Protein AF-M6ZVD7-F1 (afdb_monomer)

Mean predicted aligned error: 6.59 Å

Structure (mmCIF, N/CA/C/O backbone):
data_AF-M6ZVD7-F1
#
_entry.id   AF-M6ZVD7-F1
#
loop_
_atom_site.group_PDB
_atom_site.id
_atom_site.type_symbol
_atom_site.label_atom_id
_atom_site.label_alt_id
_atom_site.label_comp_id
_atom_site.label_asym_id
_atom_site.label_entity_id
_atom_site.label_seq_id
_atom_site.pdbx_PDB_ins_code
_atom_site.Cartn_x
_atom_site.Cartn_y
_atom_site.Cartn_z
_atom_site.occupancy
_atom_site.B_iso_or_equiv
_atom_site.auth_seq_id
_atom_site.auth_comp_id
_atom_site.auth_asym_id
_atom_site.auth_atom_id
_atom_site.pdbx_PDB_model_num
ATOM 1 N N . MET A 1 1 ? 8.329 11.757 -12.593 1.00 82.38 1 MET A N 1
ATOM 2 C CA . MET A 1 1 ? 8.406 10.322 -12.943 1.00 82.38 1 MET A CA 1
ATOM 3 C C . MET A 1 1 ? 8.039 9.450 -11.747 1.00 82.38 1 MET A C 1
ATOM 5 O O . MET A 1 1 ? 7.021 8.783 -11.828 1.00 82.38 1 MET A O 1
ATOM 9 N N . LEU A 1 2 ? 8.753 9.552 -10.618 1.00 90.31 2 LEU A N 1
ATOM 10 C CA . LEU A 1 2 ? 8.501 8.740 -9.416 1.00 90.31 2 LEU A CA 1
ATOM 11 C C . LEU A 1 2 ? 7.053 8.757 -8.908 1.00 90.31 2 LEU A C 1
ATOM 13 O O . LEU A 1 2 ? 6.484 7.697 -8.694 1.00 90.31 2 LEU A O 1
ATOM 17 N N . GLU A 1 3 ? 6.413 9.924 -8.806 1.00 89.12 3 GLU A N 1
ATOM 18 C CA . GLU A 1 3 ? 5.012 9.979 -8.355 1.00 89.12 3 GLU A CA 1
ATOM 19 C C . GLU A 1 3 ? 4.008 9.335 -9.318 1.00 89.12 3 GLU A C 1
ATOM 21 O O . GLU A 1 3 ? 3.005 8.765 -8.890 1.00 89.12 3 GLU A O 1
ATOM 26 N N . LEU A 1 4 ? 4.271 9.383 -10.626 1.00 90.38 4 LEU A N 1
ATOM 27 C CA . LEU A 1 4 ? 3.428 8.692 -11.604 1.00 90.38 4 LEU A CA 1
ATOM 28 C C . LEU A 1 4 ? 3.593 7.176 -11.468 1.00 90.38 4 LEU A C 1
ATOM 30 O O . LEU A 1 4 ? 2.600 6.451 -11.474 1.00 90.38 4 LEU A O 1
ATOM 34 N N . THR A 1 5 ? 4.826 6.709 -11.267 1.00 93.50 5 THR A N 1
ATOM 35 C CA . THR A 1 5 ? 5.106 5.292 -11.026 1.00 93.50 5 THR A CA 1
ATOM 36 C C . THR A 1 5 ? 4.526 4.815 -9.700 1.00 93.50 5 THR A C 1
ATOM 38 O O . THR A 1 5 ? 3.927 3.746 -9.661 1.00 93.50 5 THR A O 1
ATOM 41 N N . ARG A 1 6 ? 4.607 5.613 -8.630 1.00 93.50 6 ARG A N 1
ATOM 42 C CA . ARG A 1 6 ? 3.981 5.283 -7.342 1.00 93.50 6 ARG A CA 1
ATOM 43 C C . ARG A 1 6 ? 2.473 5.112 -7.495 1.00 93.50 6 ARG A C 1
ATOM 45 O O . ARG A 1 6 ? 1.928 4.108 -7.053 1.00 93.50 6 ARG A O 1
ATOM 52 N N . LYS A 1 7 ? 1.801 6.011 -8.225 1.00 90.19 7 LYS A N 1
ATOM 53 C CA . LYS A 1 7 ? 0.379 5.839 -8.571 1.00 90.19 7 LYS A CA 1
ATOM 54 C C . LYS A 1 7 ? 0.117 4.558 -9.374 1.00 90.19 7 LYS A C 1
ATOM 56 O O . LYS A 1 7 ? -0.903 3.911 -9.156 1.00 90.19 7 LYS A O 1
ATOM 61 N N . ALA A 1 8 ? 1.013 4.171 -10.283 1.00 93.06 8 ALA A N 1
ATOM 62 C CA . ALA A 1 8 ? 0.896 2.908 -11.013 1.00 93.06 8 ALA A CA 1
ATOM 63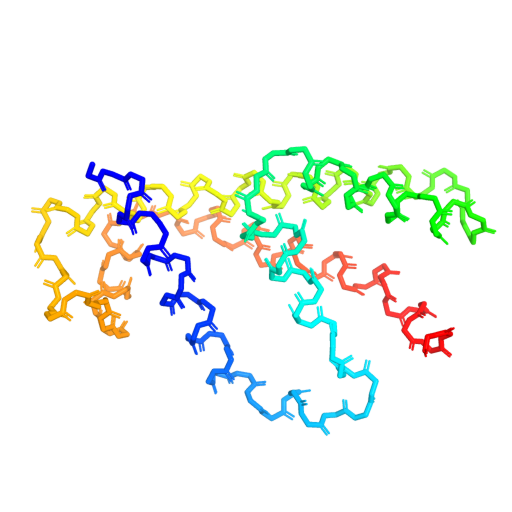 C C . ALA A 1 8 ? 1.070 1.681 -10.094 1.00 93.06 8 ALA A C 1
ATOM 65 O O . ALA A 1 8 ? 0.306 0.726 -10.222 1.00 93.06 8 ALA A O 1
ATOM 66 N N . VAL A 1 9 ? 2.003 1.727 -9.134 1.00 95.25 9 VAL A N 1
ATOM 67 C CA . VAL A 1 9 ? 2.198 0.687 -8.104 1.00 95.25 9 VAL A CA 1
ATOM 68 C C . VAL A 1 9 ? 0.954 0.539 -7.234 1.00 95.25 9 VAL A C 1
ATOM 70 O O . VAL A 1 9 ? 0.498 -0.583 -7.013 1.00 95.25 9 VAL A O 1
ATOM 73 N N . VAL A 1 10 ? 0.368 1.654 -6.791 1.00 92.31 10 VAL A N 1
ATOM 74 C CA . VAL A 1 10 ? -0.879 1.665 -6.011 1.00 92.31 10 VAL A CA 1
ATOM 75 C C . VAL A 1 10 ? -2.004 0.985 -6.796 1.00 92.31 10 VAL A C 1
ATOM 77 O O . VAL A 1 10 ? -2.612 0.038 -6.301 1.00 92.31 10 VAL A O 1
ATOM 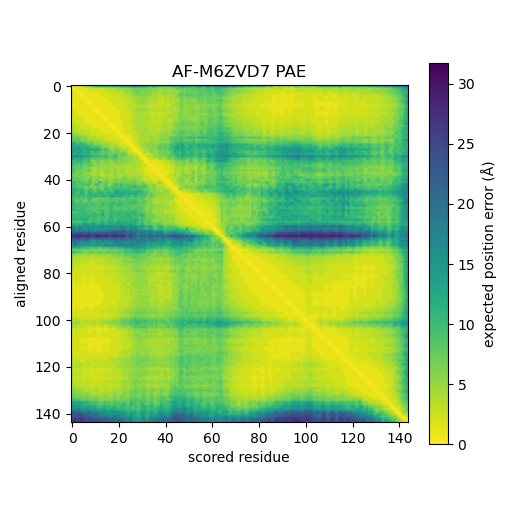80 N N . ARG A 1 11 ? -2.223 1.375 -8.061 1.00 91.00 11 ARG A N 1
ATOM 81 C CA . ARG A 1 11 ? -3.243 0.753 -8.929 1.00 91.00 11 ARG A CA 1
ATOM 82 C C . ARG A 1 11 ? -3.015 -0.745 -9.122 1.00 91.00 11 ARG A C 1
ATOM 84 O O . ARG A 1 11 ? -3.950 -1.526 -8.978 1.00 91.00 11 ARG A O 1
ATOM 91 N N . ALA A 1 12 ? -1.784 -1.157 -9.422 1.00 94.44 12 ALA A N 1
ATOM 92 C CA . ALA A 1 12 ? -1.447 -2.569 -9.601 1.00 94.44 12 ALA A CA 1
ATOM 93 C C . ALA A 1 12 ? -1.645 -3.374 -8.303 1.00 94.44 12 ALA A C 1
ATOM 95 O O . ALA A 1 12 ? -2.079 -4.526 -8.340 1.00 94.44 12 ALA A O 1
ATOM 96 N N . THR A 1 13 ? -1.375 -2.760 -7.148 1.00 92.75 13 THR A N 1
ATOM 97 C CA . THR A 1 13 ? -1.586 -3.367 -5.829 1.00 92.75 13 THR A CA 1
ATOM 98 C C . THR A 1 13 ? -3.068 -3.543 -5.520 1.00 92.75 13 THR A C 1
ATOM 100 O O . THR A 1 13 ? -3.461 -4.622 -5.077 1.00 92.75 13 THR A O 1
ATOM 103 N N . ILE A 1 14 ? -3.892 -2.530 -5.795 1.00 88.50 14 ILE A N 1
ATOM 104 C CA . ILE A 1 14 ? -5.353 -2.600 -5.660 1.00 88.50 14 ILE A CA 1
ATOM 105 C C . ILE A 1 14 ? -5.917 -3.699 -6.559 1.00 88.50 14 ILE A C 1
ATOM 107 O O . ILE A 1 14 ? -6.633 -4.574 -6.078 1.00 88.50 14 ILE A O 1
ATOM 111 N N . GLU A 1 15 ? -5.538 -3.717 -7.837 1.00 90.81 15 GLU A N 1
ATOM 112 C CA . GLU A 1 15 ? -6.003 -4.721 -8.799 1.00 90.81 15 GLU A CA 1
ATOM 113 C C . GLU A 1 15 ? -5.625 -6.143 -8.366 1.00 90.81 15 GLU A C 1
ATOM 115 O O . GLU A 1 15 ? -6.437 -7.075 -8.404 1.00 90.81 15 GLU A O 1
ATOM 120 N N . ARG A 1 16 ? -4.388 -6.312 -7.877 1.00 92.44 16 ARG A N 1
ATOM 121 C CA . ARG A 1 16 ? -3.929 -7.572 -7.290 1.00 92.44 16 ARG A CA 1
ATOM 122 C C . ARG A 1 16 ? -4.819 -7.984 -6.120 1.00 92.44 16 ARG A C 1
ATOM 124 O O . ARG A 1 16 ? -5.255 -9.129 -6.096 1.00 92.44 16 ARG A O 1
ATOM 131 N N . LEU A 1 17 ? -5.078 -7.087 -5.167 1.00 87.44 17 LEU A N 1
ATOM 132 C CA . LEU A 1 17 ? -5.909 -7.372 -3.993 1.00 87.44 17 LEU A CA 1
ATOM 133 C C . LEU A 1 17 ? -7.346 -7.728 -4.388 1.00 87.44 17 LEU A C 1
ATOM 135 O O . LEU A 1 17 ? -7.855 -8.743 -3.919 1.00 87.44 17 LEU A O 1
ATOM 139 N N . ARG A 1 18 ? -7.966 -6.957 -5.290 1.00 86.38 18 ARG A N 1
ATOM 140 C CA . ARG A 1 18 ? -9.323 -7.219 -5.797 1.00 86.38 18 ARG A CA 1
ATOM 141 C C . ARG A 1 18 ? -9.427 -8.578 -6.468 1.00 86.38 18 ARG A C 1
ATOM 143 O O . ARG A 1 18 ? -10.395 -9.291 -6.244 1.00 86.38 18 ARG A O 1
ATOM 150 N N . THR A 1 19 ? -8.414 -8.963 -7.243 1.00 89.94 19 THR A N 1
ATOM 151 C CA . THR A 1 19 ? -8.398 -10.289 -7.865 1.00 89.94 19 THR A CA 1
ATOM 152 C C . THR A 1 19 ? -8.191 -11.394 -6.827 1.00 89.94 19 THR A C 1
ATOM 154 O O . THR A 1 19 ? -8.913 -12.388 -6.845 1.00 89.94 19 THR A O 1
ATOM 157 N N . THR A 1 20 ? -7.206 -11.241 -5.930 1.00 88.69 20 THR A N 1
ATOM 158 C CA . THR A 1 20 ? -6.856 -12.259 -4.923 1.00 88.69 20 THR A CA 1
ATOM 159 C C . THR A 1 20 ? -8.000 -12.530 -3.949 1.00 88.69 20 THR A C 1
ATOM 161 O O . THR A 1 20 ? -8.175 -13.678 -3.563 1.00 88.69 20 THR A O 1
ATOM 164 N N . TYR A 1 21 ? -8.762 -11.503 -3.576 1.00 83.94 21 TYR A N 1
ATOM 165 C CA . TYR A 1 21 ? -9.832 -11.583 -2.578 1.00 83.94 21 TYR A CA 1
ATOM 166 C C . TYR A 1 21 ? -11.220 -11.337 -3.184 1.00 83.94 21 TYR A C 1
ATOM 168 O O . TYR A 1 21 ? -12.111 -10.805 -2.524 1.00 83.94 21 TYR A O 1
ATOM 176 N N . SER A 1 22 ? -11.394 -11.669 -4.466 1.00 86.75 22 SER A N 1
ATOM 177 C CA . SER A 1 22 ? -12.642 -11.430 -5.206 1.00 86.75 22 SER A CA 1
ATOM 178 C C . SER A 1 22 ? -13.849 -12.168 -4.615 1.00 86.75 22 SER A C 1
ATOM 180 O O . SER A 1 22 ? -14.972 -11.681 -4.702 1.00 86.75 22 SER A O 1
ATOM 182 N N . ASP A 1 23 ? -13.614 -13.301 -3.960 1.00 84.25 23 ASP A N 1
ATOM 183 C CA . ASP A 1 23 ? -14.598 -14.078 -3.207 1.00 84.25 23 ASP A CA 1
ATOM 184 C C . ASP A 1 23 ? -15.132 -13.340 -1.969 1.00 84.25 23 ASP A C 1
ATOM 186 O O . ASP A 1 23 ? -16.301 -13.485 -1.618 1.00 84.25 23 ASP A O 1
ATOM 190 N N . LEU A 1 24 ? -14.310 -12.505 -1.328 1.00 75.62 24 LEU A N 1
ATOM 191 C CA . LEU A 1 24 ? -14.731 -11.691 -0.184 1.00 75.62 24 LEU A CA 1
ATOM 192 C C . LEU A 1 24 ? -15.551 -10.467 -0.611 1.00 75.62 24 LEU A C 1
ATOM 194 O O . LEU A 1 24 ? -16.369 -9.978 0.165 1.00 75.62 24 LEU A O 1
ATOM 198 N N . LEU A 1 25 ? -15.364 -9.985 -1.843 1.00 74.44 25 LEU A N 1
ATOM 199 C CA . LEU A 1 25 ? -16.066 -8.808 -2.367 1.00 74.44 25 LEU A CA 1
ATOM 200 C C . LEU A 1 25 ? -17.552 -9.057 -2.658 1.00 74.44 25 LEU A C 1
ATOM 202 O O . LEU A 1 25 ? -18.293 -8.098 -2.828 1.00 74.44 25 LEU A O 1
ATOM 206 N N . VAL A 1 26 ? -17.989 -10.317 -2.724 1.00 78.88 26 VAL A N 1
ATOM 207 C CA . VAL A 1 26 ? -19.399 -10.683 -2.954 1.00 78.88 26 VAL A CA 1
ATOM 208 C C . VAL A 1 26 ? -20.168 -10.962 -1.656 1.00 78.88 26 VAL A C 1
ATOM 210 O O . VAL A 1 26 ? -21.347 -11.319 -1.694 1.00 78.88 26 VAL A O 1
ATOM 213 N N . VAL A 1 27 ? -19.516 -10.832 -0.494 1.00 75.69 27 VAL A N 1
ATOM 214 C CA . VAL A 1 27 ? -20.144 -11.038 0.816 1.00 75.69 27 VAL A CA 1
ATOM 215 C C . VAL A 1 27 ? -20.953 -9.799 1.193 1.00 75.69 27 VAL A C 1
ATOM 217 O O . VAL A 1 27 ? -20.410 -8.706 1.330 1.00 75.69 27 VAL A O 1
ATOM 220 N N . LYS A 1 28 ? -22.257 -9.981 1.428 1.00 67.31 28 LYS A N 1
ATOM 221 C CA . LYS A 1 28 ? -23.163 -8.909 1.862 1.00 67.31 28 LYS A CA 1
ATOM 222 C C . LYS A 1 28 ? -22.596 -8.172 3.084 1.00 67.31 28 LYS A C 1
ATOM 224 O O . LYS A 1 28 ? -22.311 -8.807 4.099 1.00 67.31 28 LYS A O 1
ATOM 229 N N . GLY A 1 29 ? -22.475 -6.848 2.986 1.00 63.44 29 GLY A N 1
ATOM 230 C CA . GLY A 1 29 ? -21.903 -5.996 4.041 1.00 63.44 29 GLY A CA 1
ATOM 231 C C . GLY A 1 29 ? -20.409 -5.691 3.875 1.00 63.44 29 GLY A C 1
ATOM 232 O O . GLY A 1 29 ? -19.872 -4.874 4.616 1.00 63.44 29 GLY A O 1
ATOM 233 N N . TYR A 1 30 ? -19.743 -6.291 2.883 1.00 64.88 30 TYR A N 1
ATOM 234 C CA . TYR A 1 30 ? -18.431 -5.841 2.397 1.00 64.88 30 TYR A CA 1
ATOM 235 C C . TYR A 1 30 ? -18.544 -4.850 1.228 1.00 64.88 30 TYR A C 1
ATOM 237 O O . TYR A 1 30 ? -17.544 -4.262 0.812 1.00 64.88 30 TYR A O 1
ATOM 245 N N . ASP A 1 31 ? -19.757 -4.634 0.720 1.00 63.12 31 ASP A N 1
ATOM 246 C CA . ASP A 1 31 ? -20.053 -3.743 -0.397 1.00 63.12 31 ASP A CA 1
ATOM 247 C C . ASP A 1 31 ? -19.652 -2.290 -0.064 1.00 63.12 31 ASP A C 1
ATOM 249 O O . ASP A 1 31 ? -20.008 -1.749 0.982 1.00 63.12 31 ASP A O 1
ATOM 253 N N . GLY A 1 32 ? -18.877 -1.641 -0.939 1.00 65.19 32 GLY A N 1
ATOM 254 C CA . GLY A 1 32 ? -18.476 -0.230 -0.803 1.00 65.19 32 GLY A CA 1
ATOM 255 C C . GLY A 1 32 ? -17.386 0.069 0.239 1.00 65.19 32 GLY A C 1
ATOM 256 O O . GLY A 1 32 ? -16.796 1.150 0.210 1.00 65.19 32 GLY A O 1
ATOM 257 N N . ILE A 1 33 ? -17.045 -0.875 1.119 1.00 68.19 33 ILE A N 1
ATOM 258 C CA . ILE A 1 33 ? -15.982 -0.696 2.122 1.00 68.19 33 ILE A CA 1
ATOM 259 C C . ILE A 1 33 ? -14.592 -0.643 1.478 1.00 68.19 33 ILE A C 1
ATOM 261 O O . ILE A 1 33 ? -13.856 0.306 1.757 1.00 68.19 33 ILE A O 1
ATOM 265 N N . PRO A 1 34 ? -14.211 -1.585 0.591 1.00 70.19 34 PRO A N 1
ATOM 266 C CA . PRO A 1 34 ? -12.954 -1.496 -0.145 1.00 70.19 34 PRO A CA 1
ATOM 267 C C . PRO A 1 34 ? -12.820 -0.174 -0.900 1.00 70.19 34 PRO A C 1
ATOM 269 O O . PRO A 1 34 ? -11.764 0.448 -0.841 1.00 70.19 34 PRO A O 1
ATOM 272 N N . ASP A 1 35 ? -13.904 0.292 -1.524 1.00 74.56 35 ASP A N 1
ATOM 273 C CA . ASP A 1 35 ? -13.932 1.554 -2.265 1.00 74.56 35 ASP A CA 1
ATOM 274 C C . ASP A 1 35 ? -13.743 2.753 -1.324 1.00 74.56 35 ASP A C 1
ATOM 276 O O . ASP A 1 35 ? -12.981 3.669 -1.632 1.00 74.56 35 ASP A O 1
ATOM 280 N N . PHE A 1 36 ? -14.362 2.739 -0.136 1.00 73.44 36 PHE A N 1
ATOM 281 C CA . PHE A 1 36 ? -14.139 3.780 0.865 1.00 73.44 36 PHE A CA 1
ATOM 282 C C . PHE A 1 36 ? -12.659 3.871 1.259 1.00 73.44 36 PHE A C 1
ATOM 284 O O . PHE A 1 36 ? -12.078 4.956 1.192 1.00 73.44 36 PHE A O 1
ATOM 291 N N . PHE A 1 37 ? -12.036 2.751 1.638 1.00 72.94 37 PHE A N 1
ATOM 292 C CA . PHE A 1 37 ? -10.627 2.736 2.042 1.00 72.94 37 PHE A CA 1
ATOM 293 C C . PHE A 1 37 ? -9.689 3.089 0.882 1.00 72.94 37 PHE A C 1
ATOM 295 O O . PHE A 1 37 ? -8.734 3.844 1.076 1.00 72.94 37 PHE A O 1
ATOM 302 N N . GLU A 1 38 ? -9.973 2.600 -0.324 1.00 77.50 38 GLU A N 1
ATOM 303 C CA . GLU A 1 38 ? -9.206 2.917 -1.525 1.00 77.50 38 GLU A CA 1
ATOM 304 C C . GLU A 1 38 ? -9.233 4.416 -1.828 1.00 77.50 38 GLU A C 1
ATOM 306 O O . GLU A 1 38 ? -8.180 5.053 -1.857 1.00 77.50 38 GLU A O 1
ATOM 311 N N . PHE A 1 39 ? -10.419 4.990 -2.027 1.00 78.19 39 PHE A N 1
ATOM 312 C CA . PHE A 1 39 ? -10.542 6.343 -2.565 1.00 78.19 39 PHE A CA 1
ATOM 313 C C . PHE A 1 39 ? -10.383 7.436 -1.515 1.00 78.19 39 PHE A C 1
ATOM 315 O O . PHE A 1 39 ? -9.999 8.546 -1.862 1.00 78.19 39 PHE A O 1
ATOM 322 N N . ASN A 1 40 ? -10.650 7.153 -0.238 1.00 71.25 40 ASN A N 1
ATOM 323 C CA . ASN A 1 40 ? -10.647 8.196 0.792 1.00 71.25 40 ASN A CA 1
ATOM 324 C C . ASN A 1 40 ? -9.406 8.161 1.688 1.00 71.25 40 ASN A C 1
ATOM 326 O O . ASN A 1 40 ? -9.055 9.176 2.286 1.00 71.25 40 ASN A O 1
ATOM 330 N N . LEU A 1 41 ? -8.731 7.013 1.801 1.00 72.88 41 LEU A N 1
ATOM 331 C CA . LEU A 1 41 ? -7.628 6.844 2.751 1.00 72.88 41 LEU A CA 1
ATOM 332 C C . LEU A 1 41 ? -6.310 6.498 2.060 1.00 72.88 41 LEU A C 1
ATOM 334 O O . LEU A 1 41 ? -5.290 7.121 2.362 1.00 72.88 41 LEU A O 1
ATOM 338 N N . TYR A 1 42 ? -6.328 5.546 1.128 1.00 74.38 42 TYR A N 1
ATOM 339 C CA . TYR A 1 42 ? -5.110 5.009 0.526 1.00 74.38 42 TYR A CA 1
ATOM 340 C C . TYR A 1 42 ? -4.664 5.762 -0.739 1.00 74.38 42 TYR A C 1
ATOM 342 O O . TYR A 1 42 ? -3.492 6.114 -0.866 1.00 74.38 42 TYR A O 1
ATOM 350 N N . SER A 1 43 ? -5.589 6.069 -1.652 1.00 76.56 43 SER A N 1
ATOM 351 C CA . SER A 1 43 ? -5.320 6.784 -2.907 1.00 76.56 43 SER A CA 1
ATOM 352 C C . SER A 1 43 ? -6.251 7.993 -3.117 1.00 76.56 43 SER A C 1
ATOM 354 O O . SER A 1 43 ? -6.916 8.078 -4.154 1.00 76.56 43 SER A O 1
ATOM 356 N N . PRO A 1 44 ? -6.292 8.950 -2.173 1.00 77.81 44 PRO A N 1
ATOM 357 C CA . PRO A 1 44 ? -7.141 10.131 -2.281 1.00 77.81 44 PRO A CA 1
ATOM 358 C C . PRO A 1 44 ? -6.704 11.043 -3.431 1.00 77.81 44 PRO A C 1
ATOM 360 O O . PRO A 1 44 ? -5.525 11.087 -3.803 1.00 77.81 44 PRO A O 1
ATOM 363 N N . SER A 1 45 ? -7.647 11.815 -3.976 1.00 72.69 45 SER A N 1
ATOM 364 C CA . SER A 1 45 ? -7.375 12.739 -5.085 1.00 72.69 45 SER A CA 1
ATOM 365 C C . SER A 1 45 ? -6.415 13.853 -4.659 1.00 72.69 45 SER A C 1
ATOM 367 O O . SER A 1 45 ? -5.593 14.305 -5.462 1.00 72.69 45 SER A O 1
ATOM 369 N N . ASN A 1 46 ? -6.478 14.271 -3.388 1.00 77.06 46 ASN A N 1
ATOM 370 C CA . ASN A 1 46 ? -5.564 15.232 -2.774 1.00 77.06 46 ASN A CA 1
ATOM 371 C C . ASN A 1 46 ? -5.438 15.037 -1.241 1.00 77.06 46 ASN A C 1
ATOM 373 O O . ASN A 1 46 ? -6.117 14.211 -0.631 1.00 77.06 46 ASN A O 1
ATOM 377 N N . LYS A 1 47 ? -4.526 15.793 -0.611 1.00 71.06 47 LYS A N 1
ATOM 378 C CA . LYS A 1 47 ? -4.259 15.717 0.838 1.00 71.06 47 LYS A CA 1
ATOM 379 C C . LYS A 1 47 ? -5.439 16.206 1.688 1.00 71.06 47 LYS A C 1
ATOM 381 O O . LYS A 1 47 ? -5.687 15.633 2.740 1.00 71.06 47 LYS A O 1
ATOM 386 N N . GLU A 1 48 ? -6.139 17.241 1.238 1.00 75.69 48 GLU A N 1
ATOM 387 C CA . GLU A 1 48 ? -7.277 17.830 1.950 1.00 75.69 48 GLU A CA 1
ATOM 388 C C . GLU A 1 48 ? -8.449 16.843 2.032 1.00 75.69 48 GLU A C 1
ATOM 390 O O . GLU A 1 48 ? -8.994 16.627 3.105 1.00 75.69 48 GLU A O 1
ATOM 395 N N . GLU A 1 49 ? -8.759 16.140 0.942 1.00 74.94 49 GLU A N 1
ATOM 396 C CA . GLU A 1 49 ? -9.745 15.055 0.909 1.00 74.94 49 GLU A CA 1
ATOM 397 C C . GLU A 1 49 ? -9.393 13.924 1.872 1.00 74.94 49 GLU A C 1
ATOM 399 O O . GLU A 1 49 ? -10.263 13.431 2.585 1.00 74.94 49 GLU A O 1
ATOM 404 N N . ARG A 1 50 ? -8.114 13.540 1.939 1.00 77.00 50 ARG A N 1
ATOM 405 C CA . ARG A 1 50 ? -7.647 12.524 2.889 1.00 77.00 50 ARG A CA 1
ATOM 406 C C . ARG A 1 50 ? -7.86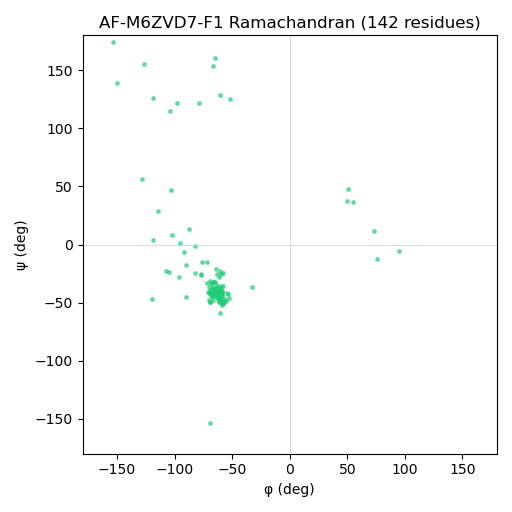0 12.959 4.333 1.00 77.00 50 ARG A C 1
ATOM 408 O O . ARG A 1 50 ? -8.304 12.169 5.162 1.00 77.00 50 ARG A O 1
ATOM 41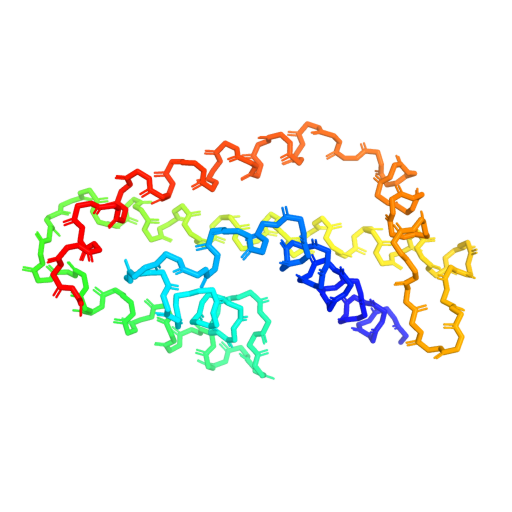5 N N . ASP A 1 51 ? -7.479 14.194 4.640 1.00 73.94 51 ASP A N 1
ATOM 416 C CA . ASP A 1 51 ? -7.553 14.729 5.994 1.00 73.94 51 ASP A CA 1
ATOM 417 C C . ASP A 1 51 ? -9.039 14.894 6.399 1.00 73.94 51 ASP A C 1
ATOM 419 O O . ASP A 1 51 ? -9.431 14.423 7.466 1.00 73.94 51 ASP A O 1
ATOM 423 N N . ASN A 1 52 ? -9.900 15.373 5.490 1.00 78.62 52 ASN A N 1
ATOM 424 C CA . ASN A 1 52 ? -11.359 15.415 5.661 1.00 78.62 52 ASN A CA 1
ATOM 425 C C . ASN A 1 52 ? -11.980 14.021 5.843 1.00 78.62 52 ASN A C 1
ATOM 427 O O . ASN A 1 52 ? -12.904 13.846 6.637 1.00 78.62 52 ASN A O 1
ATOM 431 N N . ALA A 1 53 ? -11.491 13.008 5.125 1.00 76.38 53 ALA A N 1
ATOM 432 C CA . ALA A 1 53 ? -11.960 11.635 5.272 1.00 76.38 53 ALA A CA 1
ATOM 433 C C . ALA A 1 53 ? -11.585 11.040 6.633 1.00 76.38 53 ALA A C 1
ATOM 435 O O . ALA A 1 53 ? -12.411 10.374 7.258 1.00 76.38 53 ALA A O 1
ATOM 436 N N . LEU A 1 54 ? -10.364 11.299 7.111 1.00 75.19 54 LEU A N 1
ATOM 437 C CA . LEU A 1 54 ? -9.924 10.910 8.451 1.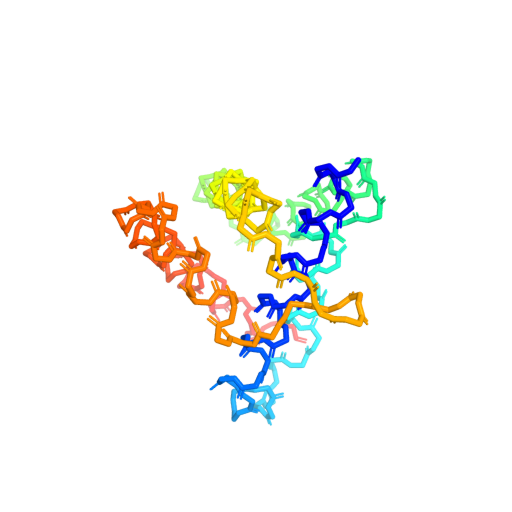00 75.19 54 LEU A CA 1
ATOM 438 C C . LEU A 1 54 ? -10.758 11.602 9.533 1.00 75.19 54 LEU A C 1
ATOM 440 O O . LEU A 1 54 ? -11.132 10.960 10.513 1.00 75.19 54 LEU A O 1
ATOM 444 N N . GLU A 1 55 ? -11.090 12.877 9.342 1.00 75.56 55 GLU A N 1
ATOM 445 C CA . GLU A 1 55 ? -11.927 13.639 10.267 1.00 75.56 55 GLU A CA 1
ATOM 446 C C . GLU A 1 55 ? -13.386 13.160 10.236 1.00 75.56 55 GLU A C 1
ATOM 448 O O . GLU A 1 55 ? -13.979 12.915 11.281 1.00 75.56 55 GLU A O 1
ATOM 453 N N . SER A 1 56 ? -13.950 12.876 9.060 1.00 75.81 56 SER A N 1
ATOM 454 C CA . SER A 1 56 ? -15.279 12.262 8.937 1.00 75.81 56 SER A CA 1
ATOM 455 C C . SER A 1 56 ? -15.336 10.877 9.587 1.00 75.81 56 SER A C 1
ATOM 457 O O . SER A 1 56 ? -16.312 10.540 10.262 1.00 75.81 56 SER A O 1
ATOM 459 N N . LEU A 1 57 ? -14.281 10.076 9.417 1.00 73.31 57 LEU A N 1
ATOM 460 C CA . LEU A 1 57 ? -14.146 8.778 10.067 1.00 73.31 57 LEU A CA 1
ATOM 461 C C . LEU A 1 57 ? -14.079 8.945 11.590 1.00 73.31 57 LEU A C 1
ATOM 463 O O . LEU A 1 57 ? -14.779 8.240 12.311 1.00 73.31 57 LEU A O 1
ATOM 467 N N . TYR A 1 58 ? -13.313 9.920 12.081 1.00 72.00 58 TYR A N 1
ATOM 468 C CA . TYR A 1 58 ? -13.280 10.280 13.496 1.00 72.00 58 TYR A CA 1
ATOM 469 C C . TYR A 1 58 ? -14.672 10.658 14.021 1.00 72.00 58 TYR A C 1
ATOM 471 O O . TYR A 1 58 ? -15.130 10.101 15.016 1.00 72.00 58 TYR A O 1
ATOM 479 N N . GLU A 1 59 ? -15.385 11.539 13.323 1.00 71.38 59 GLU A N 1
ATOM 480 C CA . GLU A 1 59 ? -16.703 12.045 13.716 1.00 71.38 59 GLU A CA 1
ATOM 481 C C . GLU A 1 59 ? -17.799 10.970 13.724 1.00 71.38 59 GLU A C 1
ATOM 483 O O . GLU A 1 59 ? -18.648 10.958 14.616 1.00 71.38 59 GLU A O 1
ATOM 488 N N . LYS A 1 60 ? -17.779 10.040 12.764 1.00 69.56 60 LYS A N 1
ATOM 489 C CA . LYS A 1 60 ? -18.735 8.920 12.712 1.00 69.56 60 LYS A CA 1
ATOM 490 C C . LYS A 1 60 ? -18.511 7.910 13.828 1.00 69.56 60 LYS A C 1
ATOM 492 O O . LYS A 1 60 ? -19.456 7.275 14.282 1.00 69.56 60 LYS A O 1
ATOM 497 N N . LEU A 1 61 ? 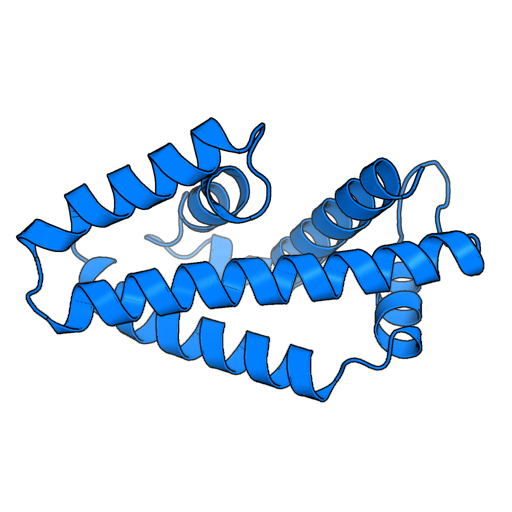-17.263 7.746 14.248 1.00 64.62 61 LEU A N 1
ATOM 498 C CA . LEU A 1 61 ? -16.886 6.703 15.186 1.00 64.62 61 LEU A CA 1
ATOM 499 C C . LEU A 1 61 ? -16.830 7.210 16.637 1.00 64.62 61 LEU A C 1
ATOM 501 O O . LEU A 1 61 ? -17.119 6.444 17.557 1.00 64.62 61 LEU A O 1
ATOM 505 N N . LYS A 1 62 ? -16.546 8.500 16.874 1.00 64.12 62 LYS A N 1
ATOM 506 C CA . LYS A 1 62 ? -16.459 9.091 18.227 1.00 64.12 62 LYS A CA 1
ATOM 507 C C . LYS A 1 62 ? -17.747 8.972 19.045 1.00 64.12 62 LYS A C 1
ATOM 509 O O . LYS A 1 62 ? -17.692 9.000 20.270 1.00 64.12 62 LYS A O 1
ATOM 514 N N . THR A 1 63 ? -18.903 8.858 18.391 1.00 58.81 63 THR A N 1
ATOM 515 C CA . THR A 1 63 ? -20.207 8.687 19.051 1.00 58.81 63 THR A CA 1
ATOM 516 C C . THR A 1 63 ? -20.412 7.265 19.573 1.00 58.81 63 THR A C 1
ATOM 518 O O . THR A 1 63 ? -21.287 7.048 20.408 1.00 58.81 63 THR A O 1
ATOM 521 N N . VAL A 1 64 ? -19.591 6.309 19.120 1.00 54.31 64 VAL A N 1
ATOM 522 C CA . VAL A 1 64 ? -19.751 4.877 19.388 1.00 54.31 64 VAL A CA 1
ATOM 523 C C . VAL A 1 64 ? -18.701 4.336 20.376 1.00 54.31 64 VAL A C 1
ATOM 525 O O . VAL A 1 64 ? -18.973 3.346 21.051 1.00 54.31 64 VAL A O 1
ATOM 528 N N . ALA A 1 65 ? -17.528 4.968 20.552 1.00 53.22 65 ALA A N 1
ATOM 529 C CA . ALA A 1 65 ? -16.530 4.474 21.515 1.00 53.22 65 ALA A CA 1
ATOM 530 C C . ALA A 1 65 ? -15.634 5.560 22.141 1.00 53.22 65 ALA A C 1
ATOM 532 O O . ALA A 1 65 ? -15.139 6.452 21.458 1.00 53.22 65 ALA A O 1
ATOM 533 N N . GLY A 1 66 ? -15.373 5.429 23.449 1.00 65.12 66 GLY A N 1
ATOM 534 C CA . GLY A 1 66 ? -14.409 6.240 24.209 1.00 65.12 66 GLY A CA 1
ATOM 535 C C . GLY A 1 66 ? -12.933 5.983 23.842 1.00 65.12 66 GLY A C 1
ATOM 536 O O . GLY A 1 66 ? -12.630 5.545 22.739 1.00 65.12 66 GLY A O 1
ATOM 537 N N . LYS A 1 67 ? -12.004 6.225 24.787 1.00 58.97 67 LYS A N 1
ATOM 538 C CA . LYS A 1 67 ? -10.517 6.264 24.654 1.00 58.97 67 LYS A CA 1
ATOM 539 C C . LYS A 1 67 ? -9.850 5.322 23.624 1.00 58.97 67 LYS A C 1
ATOM 541 O O . LYS A 1 67 ? -8.897 5.737 22.975 1.00 58.97 67 LYS A O 1
ATOM 546 N N . SER A 1 68 ? -10.359 4.101 23.443 1.00 64.94 68 SER A N 1
ATOM 547 C CA . SER A 1 68 ? -9.894 3.132 22.431 1.00 64.94 68 SER A CA 1
ATOM 548 C C . SER A 1 68 ? -9.979 3.669 20.984 1.00 64.94 68 SER A C 1
ATOM 550 O O . SER A 1 68 ? -9.220 3.253 20.116 1.00 64.94 68 SER A O 1
ATOM 552 N N . MET A 1 69 ? -10.856 4.634 20.693 1.00 67.56 69 MET A N 1
ATOM 553 C CA . MET A 1 69 ? -11.054 5.187 19.346 1.00 67.56 69 MET A CA 1
ATOM 554 C C . MET A 1 69 ? -9.847 5.974 18.812 1.00 67.56 69 MET A C 1
ATOM 556 O O . MET A 1 69 ? -9.438 5.784 17.666 1.00 67.56 69 MET A O 1
ATOM 560 N N . THR A 1 70 ? -9.250 6.841 19.637 1.00 67.38 70 THR A N 1
ATOM 561 C CA . THR A 1 70 ? -8.102 7.673 19.234 1.00 67.38 70 THR A CA 1
ATOM 562 C C . THR A 1 70 ? -6.904 6.809 18.851 1.00 67.38 70 THR A C 1
ATOM 564 O O . THR A 1 70 ? -6.218 7.091 17.869 1.00 67.38 70 THR A O 1
ATOM 567 N N . GLU A 1 71 ? -6.684 5.723 19.591 1.00 74.31 71 GLU A N 1
ATOM 568 C CA . GLU A 1 71 ? -5.628 4.754 19.304 1.00 74.31 71 GLU A CA 1
ATOM 569 C C . GLU A 1 71 ? -5.862 4.067 17.954 1.00 74.31 71 GLU A C 1
ATOM 571 O O . GLU A 1 71 ? -4.930 3.950 17.165 1.00 74.31 71 GLU A O 1
ATOM 576 N N . ASN A 1 72 ? -7.103 3.700 17.624 1.00 74.00 72 ASN A N 1
ATOM 577 C CA . ASN A 1 72 ? -7.419 3.043 16.354 1.00 74.00 72 ASN A CA 1
ATOM 578 C C . ASN A 1 72 ? -7.263 3.963 15.140 1.00 74.00 72 ASN A C 1
ATOM 580 O O . ASN A 1 72 ? -6.708 3.553 14.122 1.00 74.00 72 ASN A O 1
ATOM 584 N N . ILE A 1 73 ? -7.670 5.227 15.249 1.00 75.88 73 ILE A N 1
ATOM 585 C CA . ILE A 1 73 ? -7.460 6.211 14.177 1.00 75.88 73 ILE A CA 1
ATOM 586 C C . ILE A 1 73 ? -5.969 6.485 13.992 1.00 75.88 73 ILE A C 1
ATOM 588 O O . ILE A 1 73 ? -5.482 6.550 12.862 1.00 75.88 73 ILE A O 1
ATOM 592 N N . HIS A 1 74 ? -5.217 6.553 15.091 1.00 80.12 74 HIS A N 1
ATOM 593 C CA . HIS A 1 74 ? -3.766 6.622 15.023 1.00 80.12 74 HIS A CA 1
ATOM 594 C C . HIS A 1 74 ? -3.171 5.405 14.294 1.00 80.12 74 HIS A C 1
ATOM 596 O O . HIS A 1 74 ? -2.330 5.585 13.414 1.00 80.12 74 HIS A O 1
ATOM 602 N N . GLN A 1 75 ? -3.654 4.186 14.568 1.00 83.88 75 GLN A N 1
ATOM 603 C CA . GLN A 1 75 ? -3.218 2.982 13.848 1.00 83.88 75 GLN A CA 1
ATOM 604 C C . GLN A 1 75 ? -3.524 3.042 12.345 1.00 83.88 75 GLN A C 1
ATOM 606 O O . GLN A 1 75 ? -2.674 2.649 11.550 1.00 83.88 75 GLN A O 1
ATOM 611 N N . ILE A 1 76 ? -4.675 3.582 11.929 1.00 82.25 76 ILE A N 1
ATOM 612 C CA . ILE A 1 76 ? -5.010 3.763 10.502 1.00 82.25 76 ILE A CA 1
ATOM 613 C C . ILE A 1 76 ? -4.050 4.754 9.836 1.00 82.25 76 ILE A C 1
ATOM 615 O O . ILE A 1 76 ? -3.569 4.511 8.730 1.00 82.25 76 ILE A O 1
ATOM 619 N N . ILE A 1 77 ? -3.720 5.857 10.513 1.00 81.94 77 ILE A N 1
ATOM 620 C CA . ILE A 1 77 ? -2.750 6.838 10.008 1.00 81.94 77 ILE A CA 1
ATOM 621 C C . ILE A 1 77 ? -1.370 6.192 9.847 1.00 81.94 77 ILE A C 1
ATOM 623 O O . ILE A 1 77 ? -0.717 6.387 8.819 1.00 81.94 77 ILE A O 1
ATOM 627 N N . LEU A 1 78 ? -0.922 5.420 10.841 1.00 88.75 78 LEU A N 1
ATOM 628 C CA . LEU A 1 78 ? 0.346 4.694 10.767 1.00 88.75 78 LEU A CA 1
ATOM 629 C C . LEU A 1 78 ? 0.335 3.655 9.641 1.00 88.75 78 LEU A C 1
ATOM 631 O O . LEU A 1 78 ? 1.307 3.569 8.893 1.00 88.75 78 LEU A O 1
ATOM 635 N N . LEU A 1 79 ? -0.768 2.921 9.475 1.00 89.44 79 LEU A N 1
ATOM 636 C CA . LEU A 1 79 ? -0.942 1.942 8.405 1.00 89.44 79 LEU A CA 1
ATOM 637 C C . LEU A 1 79 ? -0.844 2.608 7.028 1.00 89.44 79 LEU A C 1
ATOM 639 O O . LEU A 1 79 ? -0.114 2.120 6.167 1.00 89.44 79 LEU A O 1
ATOM 643 N N . ASN A 1 80 ? -1.514 3.744 6.826 1.00 86.00 80 ASN A N 1
ATOM 644 C CA . ASN A 1 80 ? -1.439 4.492 5.570 1.00 86.00 80 ASN A CA 1
ATOM 645 C C . ASN A 1 80 ? -0.018 4.985 5.282 1.00 86.00 80 ASN A C 1
ATOM 647 O O . ASN A 1 80 ? 0.462 4.838 4.163 1.00 86.00 80 ASN A O 1
ATOM 651 N N . ARG A 1 81 ? 0.689 5.517 6.288 1.00 88.19 81 ARG A N 1
ATOM 652 C CA . ARG A 1 81 ? 2.088 5.959 6.133 1.00 88.19 81 ARG A CA 1
ATOM 653 C C . ARG A 1 81 ? 3.025 4.808 5.783 1.00 88.19 81 ARG A C 1
ATOM 655 O O . ARG A 1 81 ? 3.882 4.962 4.918 1.00 88.19 81 ARG A O 1
ATOM 662 N N . LEU A 1 82 ? 2.864 3.666 6.449 1.00 94.00 82 LEU A N 1
ATOM 663 C CA . LEU A 1 82 ? 3.654 2.474 6.166 1.00 94.00 82 LEU A CA 1
ATOM 664 C C . LEU A 1 82 ? 3.396 1.977 4.742 1.00 94.00 82 LEU A C 1
ATOM 666 O O . LEU A 1 82 ? 4.338 1.690 4.010 1.00 94.00 82 LEU A O 1
ATOM 670 N N . THR A 1 83 ? 2.126 1.929 4.343 1.00 92.00 83 THR A N 1
ATOM 671 C CA . THR A 1 83 ? 1.711 1.522 2.998 1.00 92.00 83 THR A CA 1
ATOM 672 C C . THR A 1 83 ? 2.313 2.440 1.934 1.00 92.00 83 THR A C 1
ATOM 674 O O . THR A 1 83 ? 2.955 1.951 1.010 1.00 92.00 83 THR A O 1
ATOM 677 N N . ASP A 1 84 ? 2.205 3.758 2.111 1.00 90.38 84 ASP A N 1
ATOM 678 C CA . ASP A 1 84 ? 2.773 4.746 1.190 1.00 90.38 84 ASP A CA 1
ATOM 679 C C . ASP A 1 84 ? 4.299 4.619 1.063 1.00 90.38 84 ASP A C 1
ATOM 681 O O . ASP A 1 84 ? 4.841 4.621 -0.041 1.00 90.38 84 ASP A O 1
ATOM 685 N N . SER A 1 85 ? 4.997 4.426 2.187 1.00 95.00 85 SER A N 1
ATOM 686 C CA . SER A 1 85 ? 6.447 4.211 2.197 1.00 95.00 85 SER A CA 1
ATOM 687 C C . SER A 1 85 ? 6.853 2.941 1.442 1.00 95.00 85 SER A C 1
ATOM 689 O O . SER A 1 85 ? 7.827 2.959 0.691 1.00 95.00 85 SER A O 1
ATOM 691 N N . LEU A 1 86 ? 6.102 1.852 1.608 1.00 96.44 86 LEU A N 1
ATOM 692 C CA . LEU A 1 86 ? 6.351 0.597 0.902 1.00 96.44 86 LEU A CA 1
ATOM 693 C C . LEU A 1 86 ? 6.123 0.736 -0.609 1.00 96.44 86 LEU A C 1
ATOM 695 O O . LEU A 1 86 ? 6.898 0.201 -1.405 1.00 96.44 86 LEU A O 1
ATOM 699 N N . ASP A 1 87 ? 5.080 1.456 -1.016 1.00 95.31 87 ASP A N 1
ATOM 700 C CA . ASP A 1 87 ? 4.772 1.676 -2.430 1.00 95.31 87 ASP A CA 1
ATOM 701 C C . ASP A 1 87 ? 5.762 2.637 -3.086 1.00 95.31 87 ASP A C 1
ATOM 703 O O . ASP A 1 87 ? 6.111 2.462 -4.252 1.00 95.31 87 ASP A O 1
ATOM 707 N N . TYR A 1 88 ? 6.259 3.618 -2.332 1.00 96.19 88 TYR A N 1
ATOM 708 C CA . TYR A 1 88 ? 7.311 4.526 -2.770 1.00 96.19 88 TYR A CA 1
ATOM 709 C C . TYR A 1 88 ? 8.612 3.782 -3.097 1.00 96.19 88 TYR A C 1
ATOM 711 O O . TYR A 1 88 ? 9.170 3.977 -4.178 1.00 96.19 88 TYR A O 1
ATOM 719 N N . ASP A 1 89 ? 9.074 2.891 -2.216 1.00 97.81 89 ASP A N 1
ATOM 720 C CA . ASP A 1 89 ? 10.290 2.112 -2.483 1.00 97.81 89 ASP A CA 1
ATOM 721 C C . ASP A 1 89 ? 10.070 1.074 -3.591 1.00 97.81 89 ASP A C 1
ATOM 723 O O . ASP A 1 89 ? 10.919 0.920 -4.466 1.00 97.81 89 ASP A O 1
ATOM 727 N N . THR A 1 90 ? 8.885 0.455 -3.651 1.00 97.94 90 THR A N 1
ATOM 728 C CA . THR A 1 90 ? 8.506 -0.406 -4.786 1.00 97.94 90 THR A CA 1
ATOM 729 C C . THR A 1 90 ? 8.550 0.380 -6.107 1.00 97.94 90 THR A C 1
ATOM 731 O O . THR A 1 90 ? 9.026 -0.124 -7.121 1.00 97.94 90 THR A O 1
ATOM 734 N N . ALA A 1 91 ? 8.102 1.640 -6.116 1.00 97.69 91 ALA A N 1
ATOM 735 C CA . ALA A 1 91 ? 8.111 2.486 -7.307 1.00 97.69 91 ALA A CA 1
ATOM 736 C C . ALA A 1 91 ? 9.522 2.857 -7.782 1.00 97.69 91 ALA A C 1
ATOM 738 O O . ALA A 1 91 ? 9.733 2.965 -8.991 1.00 97.69 91 ALA A O 1
ATOM 739 N N . LYS A 1 92 ? 10.486 3.029 -6.867 1.00 98.19 92 LYS A N 1
ATOM 740 C CA . LYS A 1 92 ? 11.899 3.216 -7.238 1.00 98.19 92 LYS A CA 1
ATOM 741 C C . LYS A 1 92 ? 12.425 2.004 -7.993 1.00 98.19 92 LYS A C 1
ATOM 743 O O . LYS A 1 92 ? 12.913 2.159 -9.107 1.00 98.19 92 LYS A O 1
ATOM 748 N N . VAL A 1 93 ? 12.204 0.811 -7.446 1.00 98.38 93 VAL A N 1
ATOM 749 C CA . VAL A 1 93 ? 12.626 -0.451 -8.064 1.00 98.38 93 VAL A CA 1
ATOM 750 C C . VAL A 1 93 ? 11.980 -0.651 -9.437 1.00 98.38 93 VAL A C 1
ATOM 752 O O . VAL A 1 93 ? 12.642 -1.097 -10.374 1.00 98.38 93 VAL A O 1
ATOM 755 N N . VAL A 1 94 ? 10.702 -0.285 -9.591 1.00 98.12 94 VAL A N 1
ATOM 756 C CA . VAL A 1 94 ? 10.009 -0.322 -10.891 1.00 98.12 94 VAL A CA 1
ATOM 757 C C . VAL A 1 94 ? 10.689 0.575 -11.927 1.00 98.12 94 VAL A C 1
ATOM 759 O O . VAL A 1 94 ? 10.794 0.179 -13.086 1.00 98.12 94 VAL A O 1
ATOM 762 N N . ILE A 1 95 ? 11.144 1.768 -11.532 1.00 97.25 95 ILE A N 1
ATOM 763 C CA . ILE A 1 95 ? 11.861 2.690 -12.426 1.00 97.25 95 ILE A CA 1
ATOM 764 C C . ILE A 1 95 ? 13.240 2.135 -12.769 1.00 97.25 95 ILE A C 1
ATOM 766 O O . ILE A 1 95 ? 13.591 2.078 -13.943 1.00 97.25 95 ILE A O 1
ATOM 770 N N . GLU A 1 96 ? 13.998 1.719 -11.758 1.00 97.50 96 GLU A N 1
ATOM 771 C CA . GLU A 1 96 ? 15.375 1.234 -11.902 1.00 97.50 96 GLU A CA 1
ATOM 772 C C . GLU A 1 96 ? 15.464 0.010 -12.820 1.00 97.50 96 GLU A C 1
ATOM 774 O O . GLU A 1 96 ? 16.397 -0.097 -13.611 1.00 97.50 96 GLU A O 1
ATOM 779 N N . ASN A 1 97 ? 14.456 -0.863 -12.777 1.00 96.94 97 ASN A N 1
ATOM 780 C CA . ASN A 1 97 ? 14.412 -2.096 -13.563 1.00 96.94 97 ASN A CA 1
ATOM 781 C C . ASN A 1 97 ? 13.498 -2.015 -14.799 1.00 96.94 97 ASN A C 1
ATOM 783 O O . ASN A 1 97 ? 13.254 -3.032 -15.444 1.00 96.94 97 ASN A O 1
ATOM 787 N N . ASN A 1 98 ? 12.981 -0.826 -15.135 1.00 95.94 98 ASN A N 1
ATOM 788 C CA . ASN A 1 98 ? 12.091 -0.590 -16.278 1.00 95.94 98 ASN A CA 1
ATOM 789 C C . ASN A 1 98 ? 10.894 -1.567 -16.346 1.00 95.94 98 ASN A C 1
ATOM 791 O O . ASN A 1 98 ? 10.593 -2.151 -17.384 1.00 95.94 98 ASN A O 1
ATOM 795 N N . LEU A 1 99 ? 10.202 -1.747 -15.218 1.00 96.69 99 LEU A N 1
ATOM 796 C CA . LEU A 1 99 ? 9.168 -2.778 -15.038 1.00 96.69 99 LEU A CA 1
ATOM 797 C C . LEU A 1 99 ? 7.753 -2.347 -15.475 1.00 96.69 99 LEU A C 1
ATOM 799 O O . LEU A 1 99 ? 6.764 -3.004 -15.131 1.00 96.69 99 LEU A O 1
ATOM 803 N N . ILE A 1 100 ? 7.643 -1.233 -16.205 1.00 95.06 100 ILE A N 1
ATOM 804 C CA . ILE A 1 100 ? 6.387 -0.742 -16.783 1.00 95.06 100 ILE A CA 1
ATOM 805 C C . ILE A 1 100 ? 6.313 -1.174 -18.247 1.00 95.06 100 ILE A C 1
ATOM 807 O O . ILE A 1 100 ? 7.139 -0.773 -19.062 1.00 95.06 100 ILE A O 1
ATOM 811 N N . GLU A 1 101 ? 5.266 -1.916 -18.586 1.00 91.38 101 GLU A N 1
ATOM 812 C CA . GLU A 1 101 ? 4.970 -2.404 -19.934 1.00 91.38 101 GLU A CA 1
ATOM 813 C C . GLU A 1 101 ? 3.620 -1.827 -20.373 1.00 91.38 101 GLU A C 1
ATOM 815 O O . GLU A 1 101 ? 2.634 -1.918 -19.640 1.00 91.38 101 GLU A O 1
ATOM 820 N N . ASP A 1 102 ? 3.573 -1.159 -21.530 1.00 88.88 102 ASP A N 1
ATOM 821 C CA . ASP A 1 102 ? 2.362 -0.509 -22.063 1.00 88.88 102 ASP A CA 1
ATOM 822 C C . ASP A 1 102 ? 1.640 0.402 -21.047 1.00 88.88 102 ASP A C 1
ATOM 824 O O . ASP A 1 102 ? 0.410 0.464 -20.960 1.00 88.88 102 ASP A O 1
ATOM 828 N N . GLY A 1 103 ? 2.424 1.108 -20.226 1.00 85.12 103 GLY A N 1
ATOM 829 C CA . GLY A 1 103 ? 1.916 2.002 -19.182 1.00 85.12 103 GLY A CA 1
ATOM 830 C C . GLY A 1 103 ? 1.318 1.290 -17.962 1.00 85.12 103 GLY A C 1
ATOM 831 O O . GLY A 1 103 ? 0.678 1.944 -17.135 1.00 85.12 103 GLY A O 1
ATOM 832 N N . LYS A 1 104 ? 1.514 -0.026 -17.823 1.00 92.25 104 LYS A N 1
ATOM 833 C CA . LYS A 1 104 ? 1.015 -0.847 -16.713 1.00 92.25 104 LYS A CA 1
ATOM 834 C C . LYS A 1 104 ? 2.142 -1.634 -16.048 1.00 92.25 104 LYS A C 1
ATOM 836 O O . LYS A 1 104 ? 3.164 -1.933 -16.650 1.00 92.25 104 LYS A O 1
ATOM 841 N N . ILE A 1 105 ? 1.931 -1.992 -14.786 1.00 97.12 105 ILE A N 1
ATOM 842 C CA . ILE A 1 105 ? 2.806 -2.911 -14.054 1.00 97.12 105 ILE A CA 1
ATOM 843 C C . ILE A 1 105 ? 2.075 -4.251 -13.999 1.00 97.12 105 ILE A C 1
ATOM 845 O O . ILE A 1 105 ? 0.999 -4.344 -13.404 1.00 97.12 105 ILE A O 1
ATOM 849 N N . SER A 1 106 ? 2.625 -5.276 -14.653 1.00 96.00 106 SER A N 1
ATOM 850 C CA . SER A 1 106 ? 2.070 -6.630 -14.590 1.00 96.00 106 SER A CA 1
ATOM 851 C C . SER A 1 106 ? 2.167 -7.187 -13.163 1.00 96.00 106 SER A C 1
ATOM 853 O O . SER A 1 106 ? 2.974 -6.731 -12.352 1.00 96.00 106 SER A O 1
ATOM 855 N N . ARG A 1 107 ? 1.372 -8.210 -12.830 1.00 94.81 107 ARG A N 1
ATOM 856 C CA . ARG A 1 107 ? 1.435 -8.835 -11.498 1.00 94.81 107 ARG A CA 1
ATOM 857 C C . ARG A 1 107 ? 2.826 -9.400 -11.188 1.00 94.81 107 ARG A C 1
ATOM 859 O O . ARG A 1 107 ? 3.308 -9.238 -10.072 1.00 94.81 107 ARG A O 1
ATOM 866 N N . ASN A 1 108 ? 3.469 -10.024 -12.174 1.00 96.44 108 ASN A N 1
ATOM 867 C CA . ASN A 1 108 ? 4.813 -10.578 -12.017 1.00 96.44 108 ASN A CA 1
ATOM 868 C C . ASN A 1 108 ? 5.842 -9.468 -11.791 1.00 96.44 108 ASN A C 1
ATOM 870 O O . ASN A 1 108 ? 6.660 -9.581 -10.885 1.00 96.44 108 ASN A O 1
ATOM 874 N N . ASN A 1 109 ? 5.739 -8.368 -12.539 1.00 97.75 109 ASN A N 1
ATOM 875 C CA . ASN A 1 109 ? 6.614 -7.209 -12.379 1.00 97.75 109 ASN A CA 1
ATOM 876 C C . ASN A 1 109 ? 6.407 -6.523 -11.023 1.00 97.75 109 ASN A C 1
ATOM 878 O O . ASN A 1 109 ? 7.375 -6.116 -10.387 1.00 97.75 109 ASN A O 1
ATOM 882 N N . LEU A 1 110 ? 5.164 -6.454 -10.533 1.00 97.44 110 LEU A N 1
ATOM 883 C CA . LEU A 1 110 ? 4.864 -5.953 -9.192 1.00 97.44 110 LEU A CA 1
ATOM 884 C C . LEU A 1 110 ? 5.516 -6.827 -8.113 1.00 97.44 110 LEU A C 1
ATOM 886 O O . LEU A 1 110 ? 6.120 -6.296 -7.187 1.00 97.44 110 LEU A O 1
ATOM 890 N N . TYR A 1 111 ? 5.424 -8.155 -8.230 1.00 96.19 111 TYR A N 1
ATOM 891 C CA . TYR A 1 111 ? 6.060 -9.072 -7.281 1.00 96.19 111 TYR A CA 1
ATOM 892 C C . TYR A 1 111 ? 7.583 -9.028 -7.339 1.00 96.19 111 TYR A C 1
ATOM 894 O O . TYR A 1 111 ? 8.211 -9.015 -6.284 1.00 96.19 111 TYR A O 1
ATOM 902 N N . ALA A 1 112 ? 8.167 -8.957 -8.536 1.00 97.62 112 ALA A N 1
ATOM 903 C CA . ALA A 1 112 ? 9.603 -8.779 -8.705 1.00 97.62 112 ALA A CA 1
ATOM 904 C C . ALA A 1 112 ? 10.068 -7.483 -8.026 1.00 97.62 112 ALA A C 1
ATOM 906 O O . ALA A 1 112 ? 10.988 -7.514 -7.214 1.00 97.62 112 ALA A O 1
ATOM 907 N N . ALA A 1 113 ? 9.360 -6.372 -8.259 1.00 98.00 113 ALA A N 1
ATOM 908 C CA . ALA A 1 113 ? 9.684 -5.094 -7.640 1.00 98.00 113 ALA A CA 1
ATOM 909 C C . ALA A 1 113 ? 9.541 -5.112 -6.110 1.00 98.00 113 ALA A C 1
ATOM 911 O O . ALA A 1 113 ? 10.389 -4.585 -5.397 1.00 98.00 113 ALA A O 1
ATOM 912 N N . MET A 1 114 ? 8.475 -5.730 -5.589 1.00 96.75 114 MET A N 1
ATOM 913 C CA . MET A 1 114 ? 8.276 -5.885 -4.145 1.00 96.75 114 MET A CA 1
ATOM 914 C C . MET A 1 114 ? 9.348 -6.774 -3.505 1.00 96.75 114 MET A C 1
ATOM 916 O O . MET A 1 114 ? 9.761 -6.502 -2.378 1.00 96.75 114 MET A O 1
ATOM 920 N N . GLY A 1 115 ? 9.778 -7.830 -4.202 1.00 96.88 115 GLY A N 1
ATOM 921 C CA . GLY A 1 115 ? 10.836 -8.730 -3.748 1.00 96.88 115 GLY A CA 1
ATOM 922 C C . GLY A 1 115 ? 12.189 -8.030 -3.682 1.00 96.88 115 GLY A C 1
ATOM 923 O O . GLY A 1 115 ? 12.855 -8.091 -2.654 1.00 96.88 115 GLY A O 1
ATOM 924 N N . GLU A 1 116 ? 12.545 -7.302 -4.737 1.00 97.88 116 GLU A N 1
ATOM 925 C CA . GLU A 1 116 ? 13.802 -6.552 -4.828 1.00 97.88 116 GLU A CA 1
ATOM 926 C C . GLU A 1 116 ? 13.842 -5.362 -3.853 1.00 97.88 116 GLU A C 1
ATOM 928 O O . GLU A 1 116 ? 14.881 -5.076 -3.265 1.00 97.88 116 GLU A O 1
ATOM 933 N N . ALA A 1 117 ? 12.699 -4.718 -3.577 1.00 97.56 117 ALA A N 1
ATOM 934 C CA . ALA A 1 117 ? 12.608 -3.699 -2.527 1.00 97.56 117 ALA A CA 1
ATOM 935 C C . ALA A 1 117 ? 12.958 -4.255 -1.130 1.00 97.56 117 ALA A C 1
ATOM 937 O O . ALA A 1 117 ? 13.333 -3.486 -0.248 1.00 97.56 11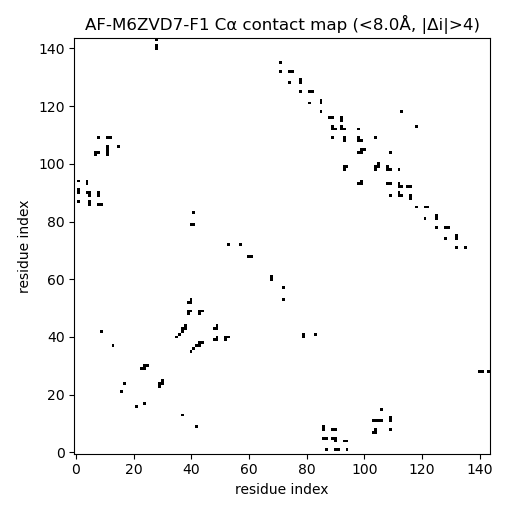7 ALA A O 1
ATOM 938 N N . ASN A 1 118 ? 12.842 -5.575 -0.924 1.00 97.38 118 ASN A N 1
ATOM 939 C CA . ASN A 1 118 ? 13.325 -6.305 0.251 1.00 97.38 118 ASN A CA 1
ATOM 940 C C . ASN A 1 118 ? 12.816 -5.768 1.610 1.00 97.38 118 ASN A C 1
ATOM 942 O O . ASN A 1 118 ? 13.525 -5.773 2.613 1.00 97.38 118 ASN A O 1
ATOM 946 N N . ARG A 1 119 ? 11.556 -5.314 1.662 1.00 97.12 119 ARG A N 1
ATOM 947 C CA . ARG A 1 119 ? 10.909 -4.762 2.875 1.00 97.12 119 ARG A CA 1
ATOM 948 C C . ARG A 1 119 ? 9.938 -5.745 3.531 1.00 97.12 119 ARG A C 1
ATOM 950 O O . ARG A 1 119 ? 8.775 -5.428 3.800 1.00 97.12 119 ARG A O 1
ATOM 957 N N . PHE A 1 120 ? 10.380 -6.990 3.697 1.00 94.06 120 PHE A N 1
ATOM 958 C CA . PHE A 1 120 ? 9.516 -8.096 4.123 1.00 94.06 120 PHE A CA 1
ATOM 959 C C . PHE A 1 120 ? 8.980 -7.929 5.551 1.00 94.06 120 PHE A C 1
ATOM 961 O O . PHE A 1 120 ? 7.801 -8.203 5.795 1.00 94.06 120 PHE A O 1
ATOM 968 N N . ASP A 1 121 ? 9.799 -7.437 6.480 1.00 96.75 121 ASP A N 1
ATOM 969 C CA . ASP A 1 121 ? 9.395 -7.246 7.878 1.00 96.75 121 ASP A CA 1
ATOM 970 C C . ASP A 1 121 ? 8.344 -6.138 8.022 1.00 96.75 121 ASP A C 1
ATOM 972 O O . ASP A 1 121 ? 7.353 -6.280 8.749 1.00 96.75 121 ASP A O 1
ATOM 976 N N . GLU A 1 122 ? 8.484 -5.054 7.264 1.00 97.44 122 GLU A N 1
ATOM 977 C CA . GLU A 1 122 ? 7.487 -3.990 7.209 1.00 97.44 122 GLU A CA 1
ATOM 978 C C . GLU A 1 122 ? 6.197 -4.438 6.528 1.00 97.44 122 GLU A C 1
ATOM 980 O O . GLU A 1 122 ? 5.116 -4.100 7.006 1.00 97.44 122 GLU A O 1
ATOM 985 N N . ARG A 1 123 ? 6.268 -5.255 5.469 1.00 94.00 123 ARG A N 1
ATOM 986 C CA . ARG A 1 123 ? 5.075 -5.875 4.864 1.00 94.00 123 ARG A CA 1
ATOM 987 C C . ARG A 1 123 ? 4.365 -6.802 5.857 1.00 94.00 123 ARG A C 1
ATOM 989 O O . ARG A 1 123 ? 3.139 -6.776 5.948 1.00 94.00 123 ARG A O 1
ATOM 996 N N . LYS A 1 124 ? 5.104 -7.572 6.661 1.00 94.50 124 LYS A N 1
ATOM 997 C CA . LYS A 1 124 ? 4.525 -8.395 7.736 1.00 94.50 124 LYS A CA 1
ATOM 998 C C . LYS A 1 124 ? 3.846 -7.531 8.801 1.00 94.50 124 LYS A C 1
ATOM 1000 O O . LYS A 1 124 ? 2.734 -7.839 9.229 1.00 94.50 124 LYS A O 1
ATOM 1005 N N . THR A 1 125 ? 4.479 -6.421 9.174 1.00 95.12 125 THR A N 1
ATOM 1006 C CA . THR A 1 125 ? 3.908 -5.429 10.095 1.00 95.12 125 THR A CA 1
ATOM 1007 C C . THR A 1 125 ? 2.630 -4.818 9.521 1.00 95.12 125 THR A C 1
ATOM 1009 O O . THR A 1 125 ? 1.612 -4.779 10.206 1.00 95.12 125 THR A O 1
ATOM 1012 N N . GLN A 1 126 ? 2.638 -4.430 8.245 1.00 92.81 126 GLN A N 1
ATOM 1013 C CA . GLN A 1 126 ? 1.474 -3.907 7.530 1.00 92.81 126 GLN A CA 1
ATOM 1014 C C . GLN A 1 126 ? 0.294 -4.889 7.582 1.00 92.81 126 GLN A C 1
ATOM 1016 O O . GLN A 1 126 ? -0.819 -4.489 7.918 1.00 92.81 126 GLN A O 1
ATOM 1021 N N . ILE A 1 127 ? 0.530 -6.179 7.317 1.00 89.31 127 ILE A N 1
ATOM 1022 C CA . ILE A 1 127 ? -0.507 -7.221 7.394 1.00 89.31 127 ILE A CA 1
ATOM 1023 C C . ILE A 1 127 ? -1.067 -7.335 8.819 1.00 89.31 127 ILE A C 1
ATOM 1025 O O . ILE A 1 127 ? -2.284 -7.402 9.005 1.00 89.31 127 ILE A O 1
ATOM 1029 N N . GLN A 1 128 ? -0.201 -7.312 9.836 1.00 90.31 128 GLN A N 1
ATOM 1030 C CA . GLN A 1 128 ? -0.633 -7.355 11.233 1.00 90.31 128 GLN A CA 1
ATOM 1031 C C . GLN A 1 128 ? -1.486 -6.134 11.606 1.00 90.31 128 GLN A C 1
ATOM 1033 O O . GLN A 1 128 ? -2.502 -6.277 12.289 1.00 90.31 128 GLN A O 1
ATOM 1038 N N . MET A 1 129 ? -1.097 -4.945 11.142 1.00 89.88 129 MET A N 1
ATOM 1039 C CA . MET A 1 129 ? -1.845 -3.707 11.354 1.00 89.88 129 MET A CA 1
ATOM 1040 C C . MET A 1 129 ? -3.223 -3.773 10.696 1.00 89.88 129 MET A C 1
ATOM 1042 O O . MET A 1 129 ? -4.205 -3.486 11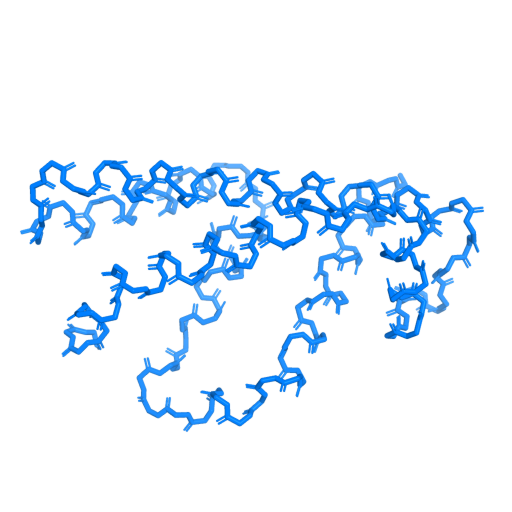.371 1.00 89.88 129 MET A O 1
ATOM 1046 N N . VAL A 1 130 ? -3.324 -4.246 9.446 1.00 84.06 130 VAL A N 1
ATOM 1047 C CA . VAL A 1 130 ? -4.619 -4.482 8.778 1.00 84.06 130 VAL A CA 1
ATOM 1048 C C . VAL A 1 130 ? -5.499 -5.408 9.617 1.00 84.06 130 VAL A C 1
ATOM 1050 O O . VAL A 1 130 ? -6.649 -5.076 9.891 1.00 84.06 130 VAL A O 1
ATOM 1053 N N . GLY A 1 131 ? -4.963 -6.536 10.092 1.00 80.88 131 GLY A N 1
ATOM 1054 C CA . GLY A 1 131 ? -5.716 -7.471 10.931 1.00 80.88 131 GLY A CA 1
ATOM 1055 C C . GLY A 1 131 ? -6.207 -6.850 12.244 1.00 80.88 131 GLY A C 1
ATOM 1056 O O . GLY A 1 131 ? -7.339 -7.095 12.661 1.00 80.88 131 GLY A O 1
ATOM 1057 N N . ASN A 1 132 ? -5.386 -6.018 12.887 1.00 81.12 132 ASN A N 1
ATOM 1058 C CA . ASN A 1 132 ? -5.761 -5.315 14.116 1.00 81.12 132 ASN A CA 1
ATOM 1059 C C . ASN A 1 132 ? -6.842 -4.258 13.857 1.00 81.12 132 ASN A C 1
ATOM 1061 O O . ASN A 1 132 ? -7.825 -4.193 14.593 1.00 81.12 132 ASN A O 1
ATOM 1065 N N . THR A 1 133 ? -6.696 -3.484 12.781 1.00 77.19 133 THR A N 1
ATOM 1066 C CA . THR A 1 133 ? -7.678 -2.486 12.350 1.00 77.19 133 THR A CA 1
ATOM 1067 C C . THR A 1 133 ? -9.017 -3.144 12.011 1.00 77.19 133 THR A C 1
ATOM 1069 O O . THR A 1 133 ? -10.058 -2.691 12.478 1.00 77.19 133 THR A O 1
ATOM 1072 N N . LEU A 1 134 ? -9.016 -4.263 11.280 1.00 72.31 134 LEU A N 1
ATOM 1073 C CA . LEU A 1 134 ? -10.243 -4.989 10.937 1.00 72.31 134 LEU A CA 1
ATOM 1074 C C . LEU A 1 134 ? -10.969 -5.539 12.170 1.00 72.31 134 LEU A C 1
ATOM 1076 O O . LEU A 1 134 ? -12.186 -5.413 12.247 1.00 72.31 134 LEU A O 1
ATOM 1080 N N . LYS A 1 135 ? -10.253 -6.090 13.163 1.00 71.38 135 LYS A N 1
ATOM 1081 C CA . LYS A 1 135 ? -10.865 -6.550 14.428 1.00 71.38 135 LYS A CA 1
ATOM 1082 C C . LYS A 1 135 ? -11.602 -5.434 15.162 1.00 71.38 135 LYS A C 1
ATOM 1084 O O . LYS A 1 135 ? -12.624 -5.698 15.787 1.00 71.38 135 LYS A O 1
ATOM 1089 N N . PHE A 1 136 ? -11.085 -4.210 15.090 1.00 69.25 136 PHE A N 1
ATOM 1090 C CA . PHE A 1 136 ? -11.741 -3.051 15.677 1.00 69.25 136 PHE A CA 1
ATOM 1091 C C . PHE A 1 136 ? -13.004 -2.648 14.911 1.00 69.25 136 PHE A C 1
ATOM 1093 O O . PHE A 1 136 ? -14.008 -2.323 15.533 1.00 69.25 136 PHE A O 1
ATOM 1100 N N . PHE A 1 137 ? -12.970 -2.684 13.577 1.00 65.00 137 PHE A N 1
ATOM 1101 C CA . PHE A 1 137 ? -14.117 -2.293 12.757 1.00 65.00 137 PHE A CA 1
ATOM 1102 C C . PHE A 1 137 ? -15.219 -3.346 12.683 1.00 65.00 137 PHE A C 1
ATOM 1104 O O . PHE A 1 137 ? -16.381 -2.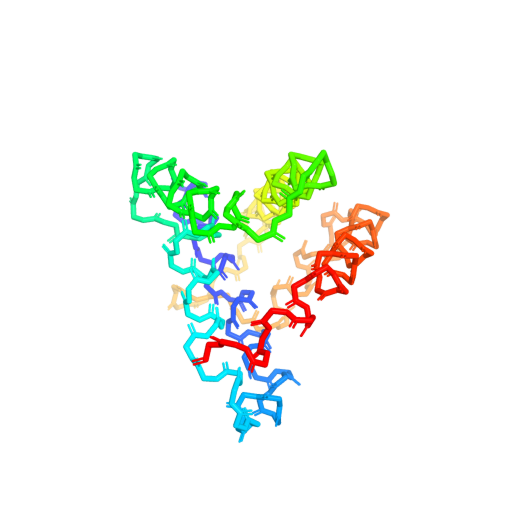991 12.509 1.00 65.00 137 PHE A O 1
ATOM 1111 N N . PHE A 1 138 ? -14.880 -4.624 12.852 1.00 65.38 138 PHE A N 1
ATOM 1112 C CA . PHE A 1 138 ? -15.810 -5.738 12.679 1.00 65.38 138 PHE A CA 1
ATOM 1113 C C . PHE A 1 138 ? -17.114 -5.625 13.497 1.00 65.38 138 PHE A C 1
ATOM 1115 O O . PHE A 1 138 ? -18.179 -5.854 12.929 1.00 65.38 138 PHE A O 1
ATOM 1122 N N . PRO A 1 139 ? -17.105 -5.205 14.779 1.00 63.22 139 PRO A N 1
ATOM 1123 C CA . PRO A 1 139 ? -18.335 -4.979 15.541 1.00 63.22 139 PRO A CA 1
ATOM 1124 C C . PRO A 1 139 ? -19.234 -3.870 14.972 1.00 63.22 139 PRO A C 1
ATOM 1126 O O . PRO A 1 139 ? -20.440 -3.902 15.196 1.00 63.22 139 PRO A O 1
ATOM 1129 N N . PHE A 1 140 ? -18.668 -2.903 14.242 1.00 58.22 140 PHE A N 1
ATOM 1130 C CA . PHE A 1 140 ? -19.391 -1.770 13.652 1.00 58.22 140 PHE A CA 1
ATOM 1131 C C . PHE A 1 140 ? -19.907 -2.058 12.237 1.00 58.22 140 PHE A C 1
ATOM 1133 O O . PHE A 1 140 ? -20.829 -1.387 11.786 1.00 58.22 140 PHE A O 1
ATOM 1140 N N . LEU A 1 141 ? -19.373 -3.084 11.564 1.00 53.25 141 LEU A N 1
ATOM 1141 C CA . LEU A 1 141 ? -19.855 -3.542 10.253 1.00 53.25 141 LEU A CA 1
ATOM 1142 C C . LEU A 1 141 ? -21.287 -4.089 10.295 1.00 53.25 141 LEU A C 1
ATOM 1144 O O . LEU A 1 141 ? -21.957 -4.101 9.276 1.00 53.25 141 LEU A O 1
ATOM 1148 N N . ASN A 1 142 ? -21.777 -4.500 11.468 1.00 44.44 142 ASN A N 1
ATOM 1149 C CA . ASN A 1 142 ? -23.168 -4.932 11.649 1.00 44.44 142 ASN A CA 1
ATOM 1150 C C . ASN A 1 142 ? -24.158 -3.764 11.847 1.00 44.44 142 ASN A C 1
ATOM 1152 O O . ASN A 1 142 ? -25.348 -4.012 12.036 1.00 44.44 142 ASN A O 1
ATOM 1156 N N . PHE A 1 143 ? -23.679 -2.514 11.858 1.00 39.34 143 PHE A N 1
ATOM 1157 C CA . PHE A 1 143 ? -24.485 -1.303 12.078 1.00 39.34 143 PHE A CA 1
ATOM 1158 C C . PHE A 1 143 ? -24.464 -0.320 10.891 1.00 39.34 143 PHE A C 1
ATOM 1160 O O . PHE A 1 143 ? -25.053 0.759 10.996 1.00 39.34 143 PHE A O 1
ATOM 1167 N N . LEU A 1 144 ? -23.807 -0.684 9.785 1.00 38.84 144 LEU A N 1
ATOM 1168 C CA . LEU A 1 144 ? -23.861 -0.008 8.481 1.00 38.84 144 LEU A CA 1
ATOM 1169 C C . LEU A 1 144 ? -24.631 -0.885 7.488 1.00 38.84 144 LEU A C 1
ATOM 1171 O O . LEU A 1 144 ? -25.352 -0.299 6.652 1.00 38.84 144 LEU A O 1
#

pLDDT: mean 82.19, std 13.57, range [38.84, 98.38]

Nearest PDB structures (foldseek):
  8tn6-assembly1_C  TM=3.935E-01  e=6.878E+00  synthetic construct
  7jh6-assembly4_D  TM=2.320E-01  e=3.951E+00  synthetic construct

InterPro domains:
  IPR058063 FFLEELY motif contaning [NF047641] (5-135)
  IPR058511 Domain of unknown function DUF8198 [PF26621] (8-132)

Solvent-accessible surface area (backbone atoms only — not comparable to full-atom values): 8032 Å² total; per-residue (Å²): 110,64,69,61,40,25,52,46,42,50,51,40,51,50,54,48,50,52,63,76,44,45,77,57,60,73,39,89,78,43,66,66,48,64,56,48,48,41,50,34,64,70,61,36,96,44,70,66,57,28,52,51,38,53,48,51,52,47,64,69,43,58,83,76,43,66,82,71,45,64,56,51,55,49,49,52,53,51,46,45,53,52,50,51,54,52,37,47,48,26,20,50,41,31,61,78,65,63,41,63,56,98,91,38,51,49,73,67,44,48,50,51,20,49,56,73,53,64,52,61,69,58,52,53,48,49,52,52,47,52,54,53,53,47,64,67,47,53,79,54,52,82,77,113

Organism: NCBI:txid1193029

Foldseek 3Di:
DLVLLLVQLLVLVLVVCCVVVVVVCPDPLNDCVSVLCSDQDQPDPDPVSVVVSLVVVLVVCVVPDPPVSVVLSVLSVVLNVLNSVLSSLLSVLCVVVVQADPNHHDPVNSVVSSVVSVPVVSVVVSVVSVVVSCVVCVVVSVVD

Radius of gyration: 16.22 Å; Cα contacts (8 Å, |Δi|>4): 99; chains: 1; bounding box: 40×32×47 Å

Secondary structure (DSSP, 8-state):
-HHHHHHHHHHHHHHHHHHHTTTGGGSTT-TTHHHHHIIIIIS-SSHHHHHHHHHHHHHHHTTT-STHHHHHHHHHHHHHHHHHHHHHHHHHHHHHTT--BTTB--HHHHHHHHHHTT-HHHHHHHHHHHHHHHHHHGGGGGG-

Sequence (144 aa):
MLELTRKAVVRATIERLRTTYSDLLVVKGYDGIPDFFEFNLYSPSNKEERDNALESLYEKLKTVAGKSMTENIHQIILLNRLTDSLDYDTAKVVIENNLIEDGKISRNNLYAAMGEANRFDERKTQIQMVGNTLKFFFPFLNFL